Protein AF-A0A7S2WGW3-F1 (afdb_monomer_lite)

Foldseek 3Di:
DPDWDWDADPVVRDIDTDDDLVPDPVSVVVCVVCVVPDQFDKDKDFDWDDDPDNVCPDIDGPDMDIDGGDGPVPDDDDPDDPPDDPDPPDDDDDDDDDDDDDDDD

InterPro domains:
  IPR009769 Protein ENHANCED DISEASE RESISTANCE 2, C-terminal [PF07059] (9-66)
  IPR045096 Protein ENHANCED DISEASE RESISTANCE 2-like [PTHR12136] (12-75)

pLDDT: mean 79.0, std 20.27, range [35.41, 97.25]

Organism: NCBI:txid49252

Secondary structure (DSSP, 8-state):
-----EEEETTTTEEEE----TT-HHHHHHHHHHTTT--EEEEEEEEEPPPSSGGGPSPPEEEEEEEEEEETTSPPPPPPP--------------------PPP-

Sequence (105 aa):
VMPLEYYFDFENNVYEIDIDIASSRIARSILNVVKGHIRVVTLAFAFIIEGITEEELPERVMCSFQEHYLHLDQCPHLPLSPTSVSDESNLNATLSSSSSPEPIL

Radius of gyration: 23.61 Å; chains: 1; bounding box: 31×47×78 Å

Structure (mmCIF, N/CA/C/O backbone):
data_AF-A0A7S2WGW3-F1
#
_entry.id   AF-A0A7S2WGW3-F1
#
loop_
_atom_site.group_PDB
_atom_site.id
_atom_site.type_symbol
_atom_site.label_atom_id
_atom_site.label_alt_id
_atom_site.label_comp_id
_atom_site.label_asym_id
_atom_site.label_entity_id
_atom_site.label_seq_id
_atom_site.pdbx_PDB_ins_code
_atom_site.Cartn_x
_atom_site.Cartn_y
_atom_site.Cartn_z
_atom_site.occupancy
_atom_site.B_iso_or_equiv
_atom_site.auth_seq_id
_atom_site.auth_comp_id
_atom_site.auth_asym_id
_atom_site.auth_atom_id
_atom_site.pdbx_PDB_model_num
ATOM 1 N N . VAL A 1 1 ? 6.904 17.679 10.518 1.00 44.38 1 VAL A N 1
ATOM 2 C CA . VAL A 1 1 ? 6.862 16.201 10.536 1.00 44.38 1 VAL A CA 1
ATOM 3 C C . VAL A 1 1 ? 5.400 15.852 10.397 1.00 44.38 1 VAL A C 1
ATOM 5 O O . VAL A 1 1 ? 4.639 16.353 11.212 1.00 44.38 1 VAL A O 1
ATOM 8 N N . MET A 1 2 ? 5.000 15.164 9.326 1.00 46.31 2 MET A N 1
ATOM 9 C CA . MET A 1 2 ? 3.632 14.637 9.260 1.00 46.31 2 MET A CA 1
ATOM 10 C C . MET A 1 2 ? 3.512 13.588 10.371 1.00 46.31 2 MET A C 1
ATOM 12 O O . MET A 1 2 ? 4.442 12.782 10.491 1.00 46.31 2 MET A O 1
ATOM 16 N N . PRO A 1 3 ? 2.498 13.653 11.247 1.00 51.88 3 PRO A N 1
ATOM 17 C CA . PRO A 1 3 ? 2.306 12.617 12.249 1.00 51.88 3 PRO A CA 1
ATOM 18 C C . PRO A 1 3 ? 2.091 11.282 11.526 1.00 51.88 3 PRO A C 1
ATOM 20 O O . PRO A 1 3 ? 1.403 11.228 10.515 1.00 51.88 3 PRO A O 1
ATOM 23 N N . LEU A 1 4 ? 2.757 10.231 12.002 1.00 59.56 4 LEU A N 1
ATOM 24 C CA . LEU A 1 4 ? 2.387 8.867 11.642 1.00 59.56 4 LEU A CA 1
ATOM 25 C C . LEU A 1 4 ? 1.078 8.589 12.374 1.00 59.56 4 LEU A C 1
ATOM 27 O O . LEU A 1 4 ? 1.084 8.523 13.606 1.00 59.56 4 LEU A O 1
ATOM 31 N N . GLU A 1 5 ? -0.015 8.494 11.629 1.00 79.38 5 GLU A N 1
ATOM 32 C CA . GLU A 1 5 ? -1.283 7.992 12.145 1.00 79.38 5 GLU A CA 1
ATOM 33 C C . GLU A 1 5 ? -1.180 6.466 12.150 1.00 79.38 5 GLU A C 1
ATOM 35 O O . GLU A 1 5 ? -0.786 5.837 11.165 1.00 79.38 5 GLU A O 1
ATOM 40 N N . TYR A 1 6 ? -1.339 5.888 13.338 1.00 87.38 6 TYR A N 1
ATOM 41 C CA . TYR A 1 6 ? -1.271 4.452 13.543 1.00 87.38 6 TYR A CA 1
ATOM 42 C C . TYR A 1 6 ? -2.354 4.042 14.527 1.00 87.38 6 TYR A C 1
ATOM 44 O O . TYR A 1 6 ? -2.653 4.767 15.479 1.00 87.38 6 TYR A O 1
ATOM 52 N N . TYR A 1 7 ? -2.888 2.848 14.322 1.00 89.44 7 TYR A N 1
ATOM 53 C CA . TYR A 1 7 ? -3.886 2.242 15.185 1.00 89.44 7 TYR A CA 1
ATOM 54 C C . TYR A 1 7 ? -3.464 0.813 15.516 1.00 89.44 7 TYR A C 1
ATOM 56 O O . TYR A 1 7 ? -2.916 0.096 14.673 1.00 89.44 7 TYR A O 1
ATOM 64 N N . PHE A 1 8 ? -3.674 0.405 16.768 1.00 91.62 8 PHE A N 1
ATOM 65 C CA . PHE A 1 8 ? -3.396 -0.958 17.200 1.00 91.62 8 PHE A CA 1
ATOM 66 C C . PHE A 1 8 ? -4.574 -1.544 17.963 1.00 91.62 8 PHE A C 1
ATOM 68 O O . PHE A 1 8 ? -4.880 -1.131 19.082 1.00 91.62 8 PHE A O 1
ATOM 75 N N . ASP A 1 9 ? -5.168 -2.572 17.373 1.00 91.19 9 ASP A N 1
ATOM 76 C CA . ASP A 1 9 ? -6.160 -3.415 18.016 1.00 91.19 9 ASP A CA 1
ATOM 77 C C . ASP A 1 9 ? -5.449 -4.575 18.724 1.00 91.19 9 ASP A C 1
ATOM 79 O O . ASP A 1 9 ? -4.972 -5.525 18.092 1.00 91.19 9 ASP A O 1
ATOM 83 N N . PHE A 1 10 ? -5.378 -4.498 20.054 1.00 90.19 10 PHE A N 1
ATOM 84 C CA . PHE A 1 10 ? -4.770 -5.531 20.895 1.00 90.19 10 PHE A CA 1
ATOM 85 C C . PHE A 1 10 ? -5.553 -6.849 20.897 1.00 90.19 10 PHE A C 1
ATOM 87 O O . PHE A 1 10 ? -4.960 -7.906 21.112 1.00 90.19 10 PHE A O 1
ATOM 94 N N . GLU A 1 11 ? -6.870 -6.805 20.702 1.00 91.62 11 GLU A N 1
ATOM 95 C CA . GLU A 1 11 ? -7.719 -7.994 20.778 1.00 91.62 11 GLU A CA 1
ATOM 96 C C . GLU A 1 11 ? -7.565 -8.831 19.509 1.00 91.62 11 GLU A C 1
ATOM 98 O O . GLU A 1 11 ? -7.325 -10.041 19.575 1.00 91.62 11 GLU A O 1
ATOM 103 N N . ASN A 1 12 ? -7.624 -8.173 18.350 1.00 91.56 12 ASN A N 1
ATOM 104 C CA . ASN A 1 12 ? -7.500 -8.834 17.053 1.00 91.56 12 ASN A CA 1
ATOM 105 C C . ASN A 1 12 ? -6.055 -8.880 16.527 1.00 91.56 12 ASN A C 1
ATOM 107 O O . ASN A 1 12 ? -5.797 -9.527 15.512 1.00 91.56 12 ASN A O 1
ATOM 111 N N . ASN A 1 13 ? -5.101 -8.269 17.241 1.00 92.75 13 ASN A N 1
ATOM 112 C CA . ASN A 1 13 ? -3.688 -8.146 16.863 1.00 92.75 13 ASN A CA 1
ATOM 113 C C . ASN A 1 13 ? -3.495 -7.492 15.482 1.00 92.75 13 ASN A C 1
ATOM 115 O O . ASN A 1 13 ? -2.701 -7.969 14.666 1.00 92.75 13 ASN A O 1
ATOM 119 N N . VAL A 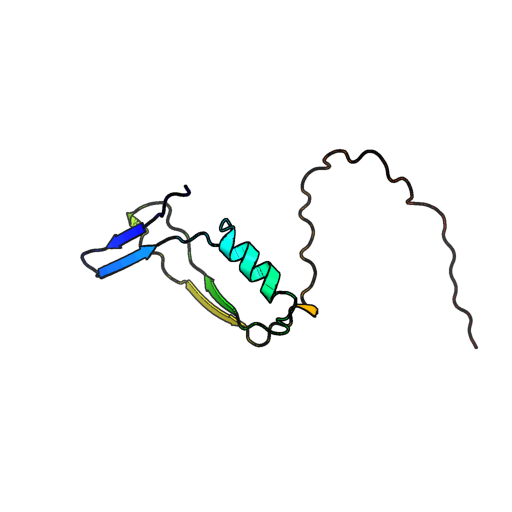1 14 ? -4.226 -6.408 15.215 1.00 92.38 14 VAL A N 1
ATOM 120 C CA . VAL A 1 14 ? -4.151 -5.664 13.948 1.00 92.38 14 VAL A CA 1
ATOM 121 C C . VAL A 1 14 ? -3.398 -4.360 14.162 1.00 92.38 14 VAL A C 1
ATOM 123 O O . VAL A 1 14 ? -3.709 -3.620 15.088 1.00 92.38 14 VAL A O 1
ATOM 126 N N . TYR A 1 15 ? -2.418 -4.085 13.298 1.00 92.62 15 TYR A N 1
ATOM 127 C CA . TYR A 1 15 ? -1.658 -2.836 13.287 1.00 92.62 15 TYR A CA 1
ATOM 128 C C . TYR A 1 15 ? -1.859 -2.121 11.955 1.00 92.62 15 TYR A C 1
ATOM 130 O O . TYR A 1 15 ? -1.518 -2.664 10.901 1.00 92.62 15 TYR A O 1
ATOM 138 N N . GLU A 1 16 ? -2.396 -0.913 12.022 1.00 91.88 16 GLU A N 1
ATOM 139 C CA . GLU A 1 16 ? -2.657 -0.042 10.882 1.00 91.88 16 GLU A CA 1
ATOM 140 C C . GLU A 1 16 ? -1.719 1.165 10.927 1.00 91.88 16 GLU A C 1
ATOM 142 O O . GLU A 1 16 ? -1.381 1.653 12.009 1.00 91.88 16 GLU A O 1
ATOM 147 N N . ILE A 1 17 ? -1.232 1.594 9.759 1.00 90.31 17 ILE A N 1
ATOM 148 C CA . ILE A 1 17 ? -0.283 2.703 9.621 1.00 90.31 17 ILE A CA 1
ATOM 149 C C . ILE A 1 17 ? -0.559 3.444 8.318 1.00 90.31 17 ILE A C 1
ATOM 151 O O . ILE A 1 17 ? -0.432 2.855 7.239 1.00 90.31 17 ILE A O 1
ATOM 155 N N . ASP A 1 18 ? -0.738 4.755 8.416 1.00 88.88 18 ASP A N 1
ATOM 156 C CA . ASP A 1 18 ? -0.784 5.629 7.253 1.00 88.88 18 ASP A CA 1
ATOM 157 C C . ASP A 1 18 ? 0.604 6.128 6.873 1.00 88.88 18 ASP A C 1
ATOM 159 O O . ASP A 1 18 ? 1.334 6.753 7.651 1.00 88.88 18 ASP A O 1
ATOM 163 N N . ILE A 1 19 ? 0.995 5.841 5.631 1.00 87.12 19 ILE A N 1
ATOM 164 C CA . ILE A 1 19 ? 2.304 6.212 5.095 1.00 87.12 19 ILE A CA 1
ATOM 165 C C . ILE A 1 19 ? 2.121 7.112 3.874 1.00 87.12 19 ILE A C 1
ATOM 167 O O . ILE A 1 19 ? 1.914 6.639 2.756 1.00 87.12 19 ILE A O 1
ATOM 171 N N . ASP A 1 20 ? 2.322 8.420 4.055 1.00 89.12 20 ASP A N 1
ATOM 172 C CA . ASP A 1 20 ? 2.438 9.342 2.924 1.00 89.12 20 ASP A CA 1
ATOM 173 C C . ASP A 1 20 ? 3.839 9.281 2.291 1.00 89.12 20 ASP A C 1
ATOM 175 O O . ASP A 1 20 ? 4.814 9.888 2.746 1.00 89.12 20 ASP A O 1
ATOM 179 N N . ILE A 1 21 ? 3.930 8.564 1.172 1.00 89.56 21 ILE A N 1
ATOM 180 C CA . ILE A 1 21 ? 5.151 8.462 0.363 1.00 89.56 21 ILE A CA 1
ATOM 181 C C . ILE A 1 21 ? 5.316 9.681 -0.566 1.00 89.56 21 ILE A C 1
ATOM 183 O O . ILE A 1 21 ? 6.441 10.028 -0.944 1.00 89.56 21 ILE A O 1
ATOM 187 N N . ALA A 1 22 ? 4.232 10.369 -0.934 1.00 88.31 22 ALA A N 1
ATOM 188 C CA . ALA A 1 22 ? 4.247 11.437 -1.933 1.00 88.31 22 ALA A CA 1
ATOM 189 C C . ALA A 1 22 ? 4.947 12.715 -1.434 1.00 88.31 22 ALA A C 1
ATOM 191 O O . ALA A 1 22 ? 5.546 13.454 -2.234 1.00 88.31 22 ALA A O 1
ATOM 192 N N . SER A 1 23 ? 4.941 12.971 -0.124 1.00 89.50 23 SER A N 1
ATOM 193 C CA . SER A 1 23 ? 5.710 14.066 0.487 1.00 89.50 23 SER A CA 1
ATOM 194 C C . SER A 1 23 ? 7.202 13.747 0.679 1.00 89.50 23 SER A C 1
ATOM 196 O O . SER A 1 23 ? 8.011 14.663 0.873 1.00 89.50 23 SER A O 1
ATOM 198 N N . SER A 1 24 ? 7.623 12.484 0.542 1.00 93.38 24 SER A N 1
ATOM 199 C CA . SER A 1 24 ? 9.019 12.084 0.745 1.00 93.38 24 SER A CA 1
ATOM 200 C C . SER A 1 24 ? 9.946 12.604 -0.358 1.00 93.38 24 SER A C 1
ATOM 202 O O . SER A 1 24 ? 9.847 12.252 -1.538 1.00 93.38 24 SER A O 1
ATOM 204 N N . ARG A 1 25 ? 10.935 13.417 0.041 1.00 94.38 25 ARG A N 1
ATOM 205 C CA . ARG A 1 25 ? 12.006 13.891 -0.857 1.00 94.38 25 ARG A CA 1
ATOM 206 C C . ARG A 1 25 ? 12.830 12.735 -1.414 1.00 94.38 25 ARG A C 1
ATOM 208 O O . ARG A 1 25 ? 13.193 12.759 -2.583 1.00 94.38 25 ARG A O 1
ATOM 215 N N . ILE A 1 26 ? 13.106 11.727 -0.587 1.00 95.81 26 ILE A N 1
ATOM 216 C CA . ILE A 1 26 ? 13.896 10.556 -0.982 1.00 95.81 26 ILE A CA 1
ATOM 217 C C . ILE A 1 26 ? 13.122 9.737 -2.015 1.00 95.81 26 ILE A C 1
ATOM 219 O O . ILE A 1 26 ? 13.674 9.426 -3.068 1.00 95.81 26 ILE A O 1
ATOM 223 N N . ALA A 1 27 ? 11.837 9.461 -1.764 1.00 94.69 27 ALA A N 1
ATOM 224 C CA . ALA A 1 27 ? 10.999 8.728 -2.711 1.00 94.69 27 ALA A CA 1
ATOM 225 C C . ALA A 1 27 ? 10.909 9.459 -4.058 1.00 94.69 27 ALA A C 1
ATOM 227 O O . ALA A 1 27 ? 11.102 8.850 -5.109 1.00 94.69 27 ALA A O 1
ATOM 228 N N . ARG A 1 28 ? 10.718 10.786 -4.037 1.00 94.19 28 ARG A N 1
ATOM 229 C CA . ARG A 1 28 ? 10.691 11.610 -5.254 1.00 94.19 28 ARG A CA 1
ATOM 230 C C . ARG A 1 28 ? 12.026 11.590 -6.005 1.00 94.19 28 ARG A C 1
ATOM 232 O O . ARG A 1 28 ? 12.023 11.505 -7.232 1.00 94.19 28 ARG A O 1
ATOM 239 N N . SER A 1 29 ? 13.157 11.632 -5.301 1.00 96.12 29 SER A N 1
ATOM 240 C CA . SER A 1 29 ? 14.484 11.508 -5.918 1.00 96.12 29 SER A CA 1
ATOM 241 C C . SER A 1 29 ? 14.676 10.151 -6.590 1.00 96.12 29 SER A C 1
ATOM 243 O O . SER A 1 29 ? 15.084 10.107 -7.747 1.00 96.12 29 SER A O 1
ATOM 245 N N . ILE A 1 30 ? 14.326 9.058 -5.906 1.00 95.56 30 ILE A N 1
ATOM 246 C CA . ILE A 1 30 ? 14.398 7.704 -6.473 1.00 95.56 30 ILE A CA 1
ATOM 247 C C . ILE A 1 30 ? 13.506 7.611 -7.713 1.00 95.56 30 ILE A C 1
ATOM 249 O O . ILE A 1 30 ? 13.989 7.223 -8.774 1.00 95.56 30 ILE A O 1
ATOM 253 N N . LEU A 1 31 ? 12.243 8.044 -7.613 1.00 92.62 31 LEU A N 1
ATOM 254 C CA . LEU A 1 31 ? 11.295 8.040 -8.727 1.00 92.62 31 LEU A CA 1
ATOM 255 C C . LEU A 1 31 ? 11.837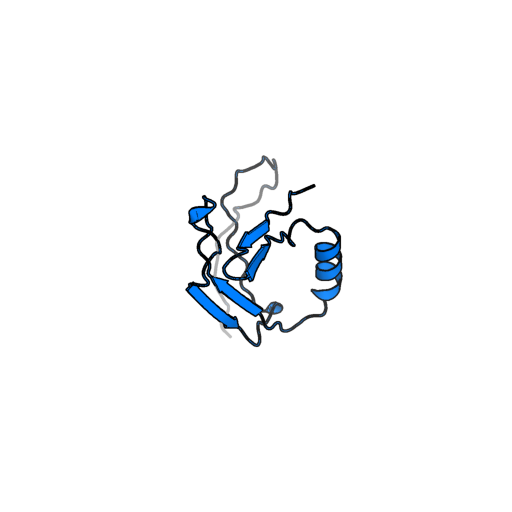 8.808 -9.938 1.00 92.62 31 LEU A C 1
ATOM 257 O O . LEU A 1 31 ? 11.745 8.330 -11.064 1.00 92.62 31 LEU A O 1
ATOM 261 N N . ASN A 1 32 ? 12.439 9.979 -9.719 1.00 92.12 32 ASN A N 1
ATOM 262 C CA . ASN A 1 32 ? 13.021 10.781 -10.793 1.00 92.12 32 ASN A CA 1
ATOM 263 C C . ASN A 1 32 ? 14.196 10.096 -11.496 1.00 92.12 32 ASN A C 1
ATOM 265 O O . ASN A 1 32 ? 14.357 10.292 -12.699 1.00 92.12 32 ASN A O 1
ATOM 269 N N . VAL A 1 33 ? 14.985 9.297 -10.775 1.00 94.44 33 VAL A N 1
ATOM 270 C CA . VAL A 1 33 ? 16.071 8.505 -11.368 1.00 94.44 33 VAL A CA 1
ATOM 271 C C . VAL A 1 33 ? 15.505 7.346 -12.187 1.00 94.44 33 VAL A C 1
ATOM 273 O O . VAL A 1 33 ? 15.926 7.125 -13.318 1.00 94.44 33 VAL A O 1
ATOM 276 N N . VAL A 1 34 ? 14.525 6.616 -11.652 1.00 92.88 34 VAL A N 1
ATOM 277 C CA . VAL A 1 34 ? 14.049 5.379 -12.290 1.00 92.88 34 VAL A CA 1
ATOM 278 C C . VAL A 1 34 ? 13.045 5.620 -13.421 1.00 92.88 34 VAL A C 1
ATOM 280 O O . VAL A 1 34 ? 13.029 4.857 -14.388 1.00 92.88 34 VAL A O 1
ATOM 283 N N . LYS A 1 35 ? 12.238 6.691 -13.363 1.00 87.75 35 LYS A N 1
ATOM 284 C CA . LYS A 1 35 ? 11.160 6.946 -14.341 1.00 87.75 35 LYS A CA 1
ATOM 285 C C . LYS A 1 35 ? 11.653 7.112 -15.781 1.00 87.75 35 LYS A C 1
ATOM 287 O O . LYS A 1 35 ? 10.894 6.863 -16.704 1.00 87.75 35 LYS A O 1
ATOM 292 N N . GLY A 1 36 ? 12.911 7.514 -15.982 1.00 86.19 36 GLY A N 1
ATOM 293 C CA . GLY A 1 36 ? 13.511 7.636 -17.316 1.00 86.19 36 GLY A CA 1
ATOM 294 C C . GLY A 1 36 ? 13.938 6.302 -17.939 1.00 86.19 36 GLY A C 1
ATOM 295 O O . GLY A 1 36 ? 14.322 6.263 -19.106 1.00 86.19 36 GLY A O 1
ATOM 296 N N . HIS A 1 37 ? 13.920 5.212 -17.170 1.00 89.25 37 HIS A N 1
ATOM 297 C CA . HIS A 1 37 ? 14.398 3.894 -17.601 1.00 89.25 37 HIS A CA 1
ATOM 298 C C . HIS A 1 37 ? 13.322 2.810 -17.523 1.00 89.25 37 HIS A C 1
ATOM 300 O O . HIS A 1 37 ? 13.403 1.808 -18.234 1.00 89.25 37 HIS A O 1
ATOM 306 N N . ILE A 1 38 ? 12.303 3.008 -16.690 1.00 91.31 38 ILE A N 1
ATOM 307 C CA . ILE A 1 38 ? 11.166 2.100 -16.587 1.00 91.31 38 ILE A CA 1
ATOM 308 C C . ILE A 1 38 ? 10.265 2.277 -17.812 1.00 91.31 38 ILE A C 1
ATOM 310 O O . ILE A 1 38 ? 9.767 3.367 -18.076 1.00 91.31 38 ILE A O 1
ATOM 314 N N . ARG A 1 39 ? 10.030 1.183 -18.541 1.00 89.62 39 ARG A N 1
ATOM 315 C CA . ARG A 1 39 ? 9.076 1.144 -19.664 1.00 89.62 39 ARG A CA 1
ATOM 316 C C . ARG A 1 39 ? 7.715 0.595 -19.260 1.00 89.62 39 ARG A C 1
ATOM 318 O O . ARG A 1 39 ? 6.696 1.031 -19.778 1.00 89.62 39 ARG A O 1
ATOM 325 N N . VAL A 1 40 ? 7.720 -0.371 -18.347 1.00 91.44 40 VAL A N 1
ATOM 326 C CA . VAL A 1 40 ? 6.545 -1.146 -17.970 1.00 91.44 40 VAL A CA 1
ATOM 327 C C . VAL A 1 40 ? 6.514 -1.299 -16.455 1.00 91.44 40 VAL A C 1
ATOM 329 O O . VAL A 1 40 ? 7.533 -1.645 -15.856 1.00 91.44 40 VAL A O 1
ATOM 332 N N . VAL A 1 41 ? 5.354 -1.055 -15.846 1.00 93.38 41 VAL A N 1
ATOM 333 C CA . VAL A 1 41 ? 5.124 -1.223 -14.404 1.00 93.38 41 VAL A CA 1
ATOM 334 C C . VAL A 1 41 ? 3.985 -2.211 -14.176 1.00 93.38 41 VAL A C 1
ATOM 336 O O . VAL A 1 41 ? 3.050 -2.293 -14.963 1.00 93.38 41 VAL A O 1
ATOM 339 N N . THR A 1 42 ? 4.071 -2.982 -13.096 1.00 94.50 42 THR A N 1
ATOM 340 C CA . THR A 1 42 ? 2.914 -3.686 -12.535 1.00 94.50 42 THR A CA 1
ATOM 341 C C . THR A 1 42 ? 2.515 -2.969 -11.255 1.00 94.50 42 THR A C 1
ATOM 343 O O . THR A 1 42 ? 3.357 -2.797 -10.373 1.00 94.50 42 THR A O 1
ATOM 346 N N . LEU A 1 43 ? 1.261 -2.534 -11.165 1.00 93.81 43 LEU A N 1
ATOM 347 C CA . LEU A 1 43 ? 0.727 -1.829 -10.001 1.00 93.81 43 LEU A CA 1
ATOM 348 C C . LEU A 1 43 ? -0.348 -2.683 -9.346 1.00 93.81 43 LEU A C 1
ATOM 350 O O . LEU A 1 43 ? -1.189 -3.241 -10.040 1.00 93.81 43 LEU A O 1
ATOM 354 N N . ALA A 1 44 ? -0.324 -2.769 -8.020 1.00 96.19 44 ALA A N 1
ATOM 355 C CA . ALA A 1 44 ? -1.392 -3.367 -7.234 1.00 96.19 44 ALA A CA 1
ATOM 356 C C . ALA A 1 44 ? -1.977 -2.290 -6.323 1.00 96.19 44 ALA A C 1
ATOM 358 O O . ALA A 1 44 ? -1.234 -1.617 -5.607 1.00 96.19 44 ALA A O 1
ATOM 359 N N . PHE A 1 45 ? -3.294 -2.133 -6.373 1.00 94.31 45 PHE A N 1
ATOM 360 C CA . PHE A 1 45 ? -4.034 -1.167 -5.575 1.00 94.31 45 PHE A CA 1
ATOM 361 C C . PHE A 1 45 ? -5.144 -1.867 -4.804 1.00 94.31 45 PHE A C 1
ATOM 363 O O . PHE A 1 45 ? -5.668 -2.900 -5.229 1.00 94.31 45 PHE A O 1
ATOM 370 N N . ALA A 1 46 ? -5.512 -1.271 -3.679 1.00 95.69 46 ALA A N 1
ATOM 371 C CA . ALA A 1 46 ? -6.678 -1.635 -2.902 1.00 95.69 46 ALA A CA 1
ATOM 372 C C . ALA A 1 46 ? -7.522 -0.378 -2.689 1.00 95.69 46 ALA A C 1
ATOM 374 O O . ALA A 1 46 ? -6.980 0.694 -2.429 1.00 95.69 46 ALA A O 1
ATOM 375 N N . PHE A 1 47 ? -8.836 -0.515 -2.821 1.00 95.50 47 PHE A N 1
ATOM 376 C CA . PHE A 1 47 ? -9.776 0.512 -2.405 1.00 95.50 47 PHE A CA 1
ATOM 377 C C . PHE A 1 47 ? -10.189 0.239 -0.963 1.00 95.50 47 PHE A C 1
ATOM 379 O O . PHE A 1 47 ? -10.648 -0.859 -0.637 1.00 95.50 47 PHE A O 1
ATOM 386 N N . ILE A 1 48 ? -10.033 1.256 -0.129 1.00 94.75 48 ILE A N 1
ATOM 387 C CA . ILE A 1 48 ? -10.463 1.304 1.267 1.00 94.75 48 ILE A CA 1
ATOM 388 C C . ILE A 1 48 ? -11.420 2.487 1.436 1.00 94.75 48 ILE A C 1
ATOM 390 O O . ILE A 1 48 ? -11.451 3.389 0.594 1.00 94.75 48 ILE A O 1
ATOM 394 N N . ILE A 1 49 ? -12.222 2.458 2.495 1.00 93.88 49 ILE A N 1
ATOM 395 C CA . ILE A 1 49 ? -12.976 3.623 2.959 1.00 93.88 49 ILE A CA 1
ATOM 396 C C . ILE A 1 49 ? -12.224 4.143 4.179 1.00 93.88 49 ILE A C 1
ATOM 398 O O . ILE A 1 49 ? -12.050 3.379 5.124 1.00 93.88 49 ILE A O 1
ATOM 402 N N . GLU A 1 50 ? -11.780 5.396 4.116 1.00 91.38 50 GLU A N 1
ATOM 403 C CA . GLU A 1 50 ? -11.064 6.075 5.202 1.00 91.38 50 GLU A CA 1
ATOM 404 C C . GLU A 1 50 ? -11.980 6.221 6.422 1.00 91.38 50 GLU A C 1
ATOM 406 O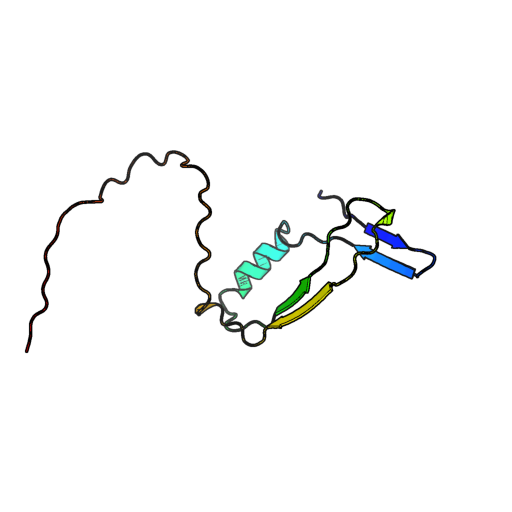 O . GLU A 1 50 ? -13.108 6.722 6.303 1.00 91.38 50 GLU A O 1
ATOM 411 N N . GLY A 1 51 ? -11.503 5.745 7.572 1.00 90.69 51 GLY A N 1
ATOM 412 C CA . GLY A 1 51 ? -12.187 5.904 8.852 1.00 90.69 51 GLY A CA 1
ATOM 413 C C . GLY A 1 51 ? -11.985 7.313 9.407 1.00 90.69 51 GLY A C 1
ATOM 414 O O . GLY A 1 51 ? -10.899 7.875 9.330 1.00 90.69 51 GLY A O 1
ATOM 415 N N . ILE A 1 52 ? -13.026 7.904 9.992 1.00 89.00 52 ILE A N 1
ATOM 416 C CA . ILE A 1 52 ? -12.945 9.228 10.634 1.00 89.00 52 ILE A CA 1
ATOM 417 C C . ILE A 1 52 ? -12.829 9.097 12.155 1.00 89.00 52 ILE A C 1
ATOM 419 O O . ILE A 1 52 ? -12.283 9.978 12.823 1.00 89.00 52 ILE A O 1
ATOM 423 N N . THR A 1 53 ? -13.365 8.016 12.724 1.00 90.38 53 THR A N 1
ATOM 424 C CA . THR A 1 53 ? -13.343 7.755 14.170 1.00 90.38 53 THR A CA 1
ATOM 425 C C . THR A 1 53 ? -12.620 6.452 14.491 1.00 90.38 53 THR A C 1
ATOM 427 O O . THR A 1 53 ? -12.586 5.538 13.677 1.00 90.38 53 THR A O 1
ATOM 430 N N . GLU A 1 54 ? -12.083 6.333 15.707 1.00 87.00 54 GLU A N 1
ATOM 431 C CA . GLU A 1 54 ? -11.359 5.130 16.151 1.00 87.00 54 GLU A CA 1
ATOM 432 C C . GLU A 1 54 ? -12.235 3.861 16.135 1.00 87.00 54 GLU A C 1
ATOM 434 O O . GLU A 1 54 ? -11.730 2.759 15.955 1.00 87.00 54 GLU A O 1
ATOM 439 N 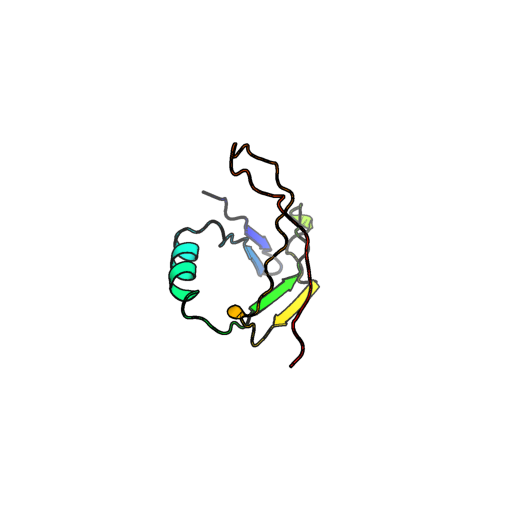N . GLU A 1 55 ? -13.558 4.009 16.264 1.00 90.00 55 GLU A N 1
ATOM 440 C CA . GLU A 1 55 ? -14.533 2.910 16.187 1.00 90.00 55 GLU A CA 1
ATOM 441 C C . GLU A 1 55 ? -14.685 2.333 14.766 1.00 90.00 55 GLU A C 1
ATOM 443 O O . GLU A 1 55 ? -15.200 1.226 14.598 1.00 90.00 55 GLU A O 1
ATOM 448 N N . GLU A 1 56 ? -14.263 3.083 13.743 1.00 90.69 56 GLU A N 1
ATOM 449 C CA . GLU A 1 56 ? -14.295 2.673 12.333 1.00 90.69 56 GLU A CA 1
ATOM 450 C C . GLU A 1 56 ? -13.003 1.963 11.899 1.00 90.69 56 GLU A C 1
ATOM 452 O O . GLU A 1 56 ? -12.955 1.415 10.797 1.00 90.69 56 GLU A O 1
ATOM 457 N N . LEU A 1 57 ? -11.992 1.930 12.773 1.00 92.00 57 LEU A N 1
ATOM 458 C CA . LEU A 1 57 ? -10.722 1.249 12.547 1.00 92.00 57 LEU A CA 1
ATOM 459 C C . LEU A 1 57 ? -10.786 -0.223 13.013 1.00 92.00 57 LEU A C 1
ATOM 461 O O . LEU A 1 57 ? -11.508 -0.553 13.958 1.00 92.00 57 LEU A O 1
ATOM 465 N N . PRO A 1 58 ? -10.030 -1.139 12.377 1.00 92.50 58 PRO A N 1
ATOM 466 C CA . PRO A 1 58 ? -9.179 -0.901 11.219 1.00 92.50 58 PRO A CA 1
ATOM 467 C C . PRO A 1 58 ? -9.979 -0.842 9.912 1.00 92.50 58 PRO A C 1
ATOM 469 O O . PRO A 1 58 ? -11.049 -1.446 9.760 1.00 92.50 58 PRO A O 1
ATOM 472 N N . GLU A 1 59 ? -9.406 -0.172 8.927 1.00 93.19 59 GLU A N 1
ATOM 473 C CA . GLU A 1 59 ? -10.005 0.018 7.617 1.00 93.19 59 GLU A CA 1
ATOM 474 C C . GLU A 1 59 ? -10.077 -1.303 6.851 1.00 93.19 59 GLU A C 1
ATOM 476 O O . GLU A 1 59 ? -9.166 -2.139 6.838 1.00 93.19 59 GLU A O 1
ATOM 481 N N . ARG A 1 60 ? -11.202 -1.515 6.166 1.00 91.00 60 ARG A N 1
ATOM 482 C CA . ARG A 1 60 ? -11.438 -2.741 5.401 1.00 91.00 60 ARG A CA 1
ATOM 483 C C . ARG A 1 60 ? -11.234 -2.509 3.914 1.00 91.00 60 ARG A C 1
ATOM 485 O O . ARG A 1 60 ? -11.886 -1.667 3.300 1.00 91.00 60 ARG A O 1
ATOM 492 N N . VAL A 1 61 ? -10.387 -3.347 3.314 1.00 93.75 61 VAL A N 1
ATOM 493 C CA . VAL A 1 61 ? -10.226 -3.421 1.858 1.00 93.75 61 VAL A CA 1
ATOM 494 C C . VAL A 1 61 ? -11.531 -3.892 1.223 1.00 93.75 61 VAL A C 1
ATOM 496 O O . VAL A 1 61 ? -11.969 -5.023 1.431 1.00 93.75 61 VAL A O 1
ATOM 499 N N . MET A 1 62 ? -12.130 -3.021 0.416 1.00 96.31 62 MET A N 1
ATOM 500 C CA . MET A 1 62 ? -13.363 -3.291 -0.322 1.00 96.31 62 MET A CA 1
ATOM 501 C C . MET A 1 62 ? -13.084 -4.156 -1.547 1.00 96.31 62 MET A C 1
ATOM 503 O O . MET A 1 62 ? -13.786 -5.129 -1.822 1.00 96.31 62 MET A O 1
ATOM 507 N N . CYS A 1 63 ? -12.039 -3.806 -2.289 1.00 96.88 63 CYS A N 1
ATOM 508 C CA . CYS A 1 63 ? -11.532 -4.606 -3.388 1.00 96.88 63 CYS A CA 1
ATOM 509 C C . CYS A 1 63 ? -10.068 -4.277 -3.654 1.00 96.88 63 CYS A C 1
ATOM 511 O O . CYS A 1 63 ? -9.570 -3.212 -3.290 1.00 96.88 63 CYS A O 1
ATOM 513 N N . SER A 1 64 ? -9.385 -5.200 -4.316 1.00 97.19 64 SER A N 1
ATOM 514 C CA . SER A 1 64 ? -8.041 -4.993 -4.826 1.00 97.19 64 SER A CA 1
ATOM 515 C C . SER A 1 64 ? -7.969 -5.422 -6.278 1.00 97.19 64 SER A C 1
ATOM 517 O O . SER A 1 64 ? -8.721 -6.283 -6.741 1.00 97.19 64 SER A O 1
ATOM 519 N N . PHE A 1 65 ? -7.076 -4.783 -7.014 1.00 96.69 65 PHE A N 1
ATOM 520 C CA . PHE A 1 65 ? -6.813 -5.122 -8.397 1.00 96.69 65 PHE A CA 1
ATOM 521 C C . PHE A 1 65 ? -5.342 -4.892 -8.698 1.00 96.69 65 PHE A C 1
ATOM 523 O O . PHE A 1 65 ? -4.660 -4.081 -8.065 1.00 96.69 65 PHE A O 1
ATOM 530 N N . GLN A 1 66 ? -4.858 -5.648 -9.671 1.00 97.25 66 GLN A N 1
ATOM 531 C CA . GLN A 1 66 ? -3.503 -5.545 -10.157 1.00 97.25 66 GLN A CA 1
ATOM 532 C C . GLN A 1 66 ? -3.554 -5.293 -11.653 1.00 97.25 66 GLN A C 1
ATOM 534 O O . GLN A 1 66 ? -4.155 -6.071 -12.389 1.00 97.25 66 GLN A O 1
ATOM 539 N N . GLU A 1 67 ? -2.907 -4.217 -12.080 1.00 93.94 67 GLU A N 1
ATOM 540 C CA . GLU A 1 67 ? -2.695 -3.939 -13.489 1.00 93.94 67 GLU A CA 1
ATOM 541 C C . GLU A 1 67 ? -1.276 -4.354 -13.851 1.00 93.94 67 GLU A C 1
ATOM 543 O O . GLU A 1 67 ? -0.290 -3.852 -13.298 1.00 93.94 67 GLU A O 1
ATOM 548 N N . HIS A 1 68 ? -1.182 -5.301 -14.776 1.00 95.06 68 HIS A N 1
ATOM 549 C CA . HIS A 1 68 ? 0.083 -5.736 -15.339 1.00 95.06 68 HIS A CA 1
ATOM 550 C C . HIS A 1 68 ? 0.376 -4.966 -16.619 1.00 95.06 68 HIS A C 1
ATOM 552 O O . HIS A 1 68 ? -0.524 -4.536 -17.328 1.00 95.06 68 HIS A O 1
ATOM 558 N N . TYR A 1 69 ? 1.657 -4.870 -16.956 1.00 92.81 69 TYR A N 1
ATOM 559 C CA . TYR A 1 69 ? 2.096 -4.304 -18.227 1.00 92.81 69 TYR A CA 1
ATOM 560 C C . TYR A 1 69 ? 1.664 -2.845 -18.482 1.00 92.81 69 TYR A C 1
ATOM 562 O O . TYR A 1 69 ? 1.416 -2.458 -19.621 1.00 92.81 69 TYR A O 1
ATOM 570 N N . LEU A 1 70 ? 1.637 -2.002 -17.444 1.00 90.94 70 LEU A N 1
ATOM 571 C CA . LEU A 1 70 ? 1.337 -0.581 -17.607 1.00 90.94 70 LEU A CA 1
ATOM 572 C C . LEU A 1 70 ? 2.486 0.131 -18.337 1.00 90.94 70 LEU A C 1
ATOM 574 O O . LEU A 1 70 ? 3.561 0.349 -17.769 1.00 90.94 70 LEU A O 1
ATOM 578 N N . HIS A 1 71 ? 2.239 0.490 -19.594 1.00 90.19 71 HIS A N 1
ATOM 579 C CA . HIS A 1 71 ? 3.156 1.227 -20.459 1.00 90.19 71 HIS A CA 1
ATOM 580 C C . HIS A 1 71 ? 3.146 2.720 -20.121 1.00 90.19 71 HIS A C 1
ATOM 582 O O . HIS A 1 71 ? 2.205 3.439 -20.453 1.00 90.19 71 HIS A O 1
ATOM 588 N N . LEU A 1 72 ? 4.207 3.199 -19.463 1.00 84.75 72 LEU A N 1
ATOM 589 C CA . LEU A 1 72 ? 4.281 4.591 -18.996 1.00 84.75 72 LEU A CA 1
ATOM 590 C C . LEU A 1 72 ? 4.356 5.610 -20.141 1.00 84.75 72 LEU A C 1
ATOM 592 O O . LEU A 1 72 ? 3.948 6.756 -19.974 1.00 84.75 72 LEU A O 1
ATOM 596 N N . ASP A 1 73 ? 4.871 5.197 -21.296 1.00 86.25 73 ASP A N 1
ATOM 597 C CA . ASP A 1 73 ? 4.978 5.999 -22.516 1.00 86.25 73 ASP A CA 1
ATOM 598 C C . ASP A 1 73 ? 3.647 6.151 -23.269 1.00 86.25 73 ASP A C 1
ATOM 600 O O . ASP A 1 73 ? 3.523 7.027 -24.122 1.00 86.25 73 ASP A O 1
ATOM 604 N N . GLN A 1 74 ? 2.652 5.323 -22.942 1.00 85.75 74 GLN A N 1
ATOM 605 C CA . GLN A 1 74 ? 1.328 5.313 -23.571 1.00 85.75 74 GLN A CA 1
ATOM 606 C C . GLN A 1 74 ? 0.231 5.867 -22.653 1.00 85.75 74 GLN A C 1
ATOM 608 O O . GLN A 1 74 ? -0.927 5.960 -23.062 1.00 85.75 74 GLN A O 1
ATOM 613 N N . CYS A 1 75 ? 0.575 6.248 -21.420 1.00 82.38 75 CYS A N 1
ATOM 614 C CA . CYS A 1 75 ? -0.379 6.821 -20.482 1.00 82.38 75 CYS A CA 1
ATOM 615 C C . CYS A 1 75 ? -0.921 8.165 -21.008 1.00 82.38 75 CYS A C 1
ATOM 617 O O . CYS A 1 75 ? -0.132 9.068 -21.306 1.00 82.38 75 CYS A O 1
ATOM 619 N N . PRO A 1 76 ? -2.254 8.345 -21.093 1.00 84.12 76 PRO A N 1
ATOM 620 C CA . PRO A 1 76 ? -2.833 9.624 -21.476 1.00 84.12 76 PRO A CA 1
ATOM 621 C C . PRO A 1 76 ? -2.495 10.691 -20.432 1.00 84.12 76 PRO A C 1
ATOM 623 O O . PRO A 1 76 ? -2.423 10.413 -19.232 1.00 84.12 76 PRO A O 1
ATOM 626 N N . HIS A 1 77 ? -2.311 11.932 -20.882 1.00 82.38 77 HIS A N 1
ATOM 627 C CA . HIS A 1 77 ? -2.118 13.042 -19.958 1.00 82.38 77 HIS A CA 1
ATOM 628 C C . HIS A 1 77 ? -3.402 13.251 -19.153 1.00 82.38 77 HIS A C 1
ATOM 630 O O . HIS A 1 77 ? -4.493 13.329 -19.723 1.00 82.38 77 HIS A O 1
ATOM 636 N N . LEU A 1 78 ? -3.274 13.354 -17.829 1.00 84.94 78 LEU A N 1
ATOM 637 C CA . LEU A 1 78 ? -4.413 13.673 -16.976 1.00 84.94 78 LEU A CA 1
ATOM 638 C C . LEU A 1 78 ? -4.976 15.040 -17.411 1.00 84.94 78 LEU A C 1
ATOM 640 O O . LEU A 1 78 ? -4.182 15.950 -17.689 1.00 84.94 78 LEU A O 1
ATOM 644 N N . PRO A 1 79 ? -6.306 15.217 -17.504 1.00 83.88 79 PRO A N 1
ATOM 645 C CA . PRO A 1 79 ? -6.874 16.534 -17.752 1.00 83.88 79 PRO A CA 1
ATOM 646 C C . PRO A 1 79 ? -6.349 17.514 -16.702 1.00 83.88 79 PRO A C 1
ATOM 648 O O . PRO A 1 79 ? -6.337 17.214 -15.507 1.00 83.88 79 PRO A O 1
ATOM 651 N N . LEU A 1 80 ? -5.883 18.677 -17.156 1.00 82.00 80 LEU A N 1
ATOM 652 C CA . LEU A 1 80 ? -5.479 19.746 -16.252 1.00 82.00 80 LEU A CA 1
ATOM 653 C C . LEU A 1 80 ? -6.701 20.128 -15.413 1.00 82.00 80 LEU A C 1
ATOM 655 O O . LEU A 1 80 ? -7.765 20.419 -15.966 1.00 82.00 80 LEU A O 1
ATOM 659 N N . SER A 1 81 ? -6.566 20.105 -14.086 1.00 69.31 81 SER A N 1
ATOM 660 C CA . SER A 1 81 ? -7.608 20.648 -13.223 1.00 69.31 81 SER A CA 1
ATOM 661 C C . SER A 1 81 ? -7.803 22.127 -13.575 1.00 69.31 81 SER A C 1
ATOM 663 O O . SER A 1 81 ? -6.814 22.827 -13.816 1.00 69.31 81 SER A O 1
ATOM 665 N N . PRO A 1 82 ? -9.043 22.641 -13.608 1.00 63.62 82 PRO A N 1
ATOM 666 C CA . PRO A 1 82 ? -9.289 24.067 -13.760 1.00 63.62 82 PRO A CA 1
ATOM 667 C C . PRO A 1 82 ? -8.898 24.779 -12.457 1.00 63.62 82 PRO A C 1
ATOM 669 O O . PRO A 1 82 ? -9.749 25.184 -11.673 1.00 63.62 82 PRO A O 1
ATOM 672 N N . THR A 1 83 ? -7.602 24.897 -12.180 1.00 55.88 83 THR A N 1
ATOM 673 C CA . THR A 1 83 ? -7.099 25.648 -11.031 1.00 55.88 83 THR A CA 1
ATOM 674 C C . THR A 1 83 ? -6.633 27.006 -11.526 1.00 55.88 83 THR A C 1
ATOM 676 O O . THR A 1 83 ? -5.618 27.107 -12.206 1.00 55.88 83 THR A O 1
ATOM 679 N N . SER A 1 84 ? -7.458 28.010 -11.209 1.00 49.97 84 SER A N 1
ATOM 680 C CA . SER A 1 84 ? -7.163 29.444 -11.110 1.00 49.97 84 SER A CA 1
ATOM 681 C C . SER A 1 84 ? -5.958 29.934 -11.912 1.00 49.97 84 SER A C 1
ATOM 683 O O . SER A 1 84 ? -4.815 29.806 -11.468 1.00 49.97 84 SER A O 1
ATOM 685 N N . VAL A 1 85 ? -6.267 30.589 -13.037 1.00 49.03 85 VAL A N 1
ATOM 686 C CA . VAL A 1 85 ? -5.514 31.731 -13.578 1.00 49.03 85 VAL A CA 1
ATOM 687 C C . VAL A 1 85 ? -4.752 32.430 -12.450 1.00 49.03 85 VAL A C 1
ATOM 689 O O . VAL A 1 85 ? -5.320 33.170 -11.655 1.00 49.03 85 VAL A O 1
ATOM 692 N N . SER A 1 86 ? -3.473 32.096 -12.340 1.00 46.50 86 SER A N 1
ATOM 693 C CA . SER A 1 86 ? -2.479 32.926 -11.684 1.00 46.50 86 SER A CA 1
ATOM 694 C C . SER A 1 86 ? -1.862 33.679 -12.843 1.00 46.50 86 SER A C 1
ATOM 696 O O . SER A 1 86 ? -1.353 33.046 -13.767 1.00 46.50 86 SER A O 1
ATOM 698 N N . ASP A 1 87 ? -2.044 34.990 -12.846 1.00 45.62 87 ASP A N 1
ATOM 699 C CA . ASP A 1 87 ? -1.685 35.906 -13.919 1.00 45.62 87 ASP A CA 1
ATOM 700 C C . ASP A 1 87 ? -0.253 35.689 -14.447 1.00 45.62 87 ASP A C 1
ATOM 702 O O . ASP A 1 87 ? 0.703 36.282 -13.958 1.00 45.62 87 ASP A O 1
ATOM 706 N N . GLU A 1 88 ? -0.096 34.893 -15.504 1.00 39.53 88 GLU A N 1
ATOM 707 C CA . GLU A 1 88 ? 0.990 35.074 -16.467 1.00 39.53 88 GLU A CA 1
ATOM 708 C C . GLU A 1 88 ? 0.458 36.022 -17.542 1.00 39.53 88 GLU A C 1
ATOM 710 O O . GLU A 1 88 ? -0.070 35.641 -18.589 1.00 39.53 88 GLU A O 1
ATOM 715 N N . SER A 1 89 ? 0.544 37.313 -17.230 1.00 46.59 89 SER A N 1
ATOM 716 C CA . SER A 1 89 ? 0.489 38.359 -18.236 1.00 46.59 89 SER A CA 1
ATOM 717 C C . SER A 1 89 ? 1.498 38.053 -19.351 1.00 46.59 89 SER A C 1
ATOM 719 O O . SER A 1 89 ? 2.702 38.042 -19.102 1.00 46.59 89 SER A O 1
ATOM 721 N N . ASN A 1 90 ? 0.970 37.927 -20.572 1.00 44.25 90 ASN A N 1
ATOM 722 C CA . ASN A 1 90 ? 1.637 37.787 -21.872 1.00 44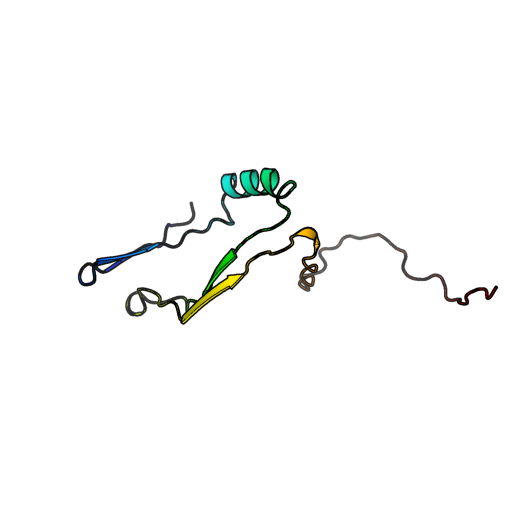.25 90 ASN A CA 1
ATOM 723 C C . ASN A 1 90 ? 2.093 36.374 -22.269 1.00 44.25 90 ASN A C 1
ATOM 725 O O . ASN A 1 90 ? 3.199 35.968 -21.957 1.00 44.25 90 ASN A O 1
ATOM 729 N N . LEU A 1 91 ? 1.340 35.745 -23.177 1.00 44.38 91 LEU A N 1
ATOM 730 C CA . LEU A 1 91 ? 1.888 35.410 -24.497 1.00 44.38 91 LEU A CA 1
ATOM 731 C C . LEU A 1 91 ? 0.745 35.379 -25.520 1.00 44.38 91 LEU A C 1
ATOM 733 O O . LEU A 1 91 ? 0.035 34.401 -25.739 1.00 44.38 91 LEU A O 1
ATOM 737 N N . ASN A 1 92 ? 0.544 36.544 -26.111 1.00 44.47 92 ASN A N 1
ATOM 738 C CA . ASN A 1 92 ? -0.396 36.817 -27.178 1.00 44.47 92 ASN A CA 1
ATOM 739 C C . ASN A 1 92 ?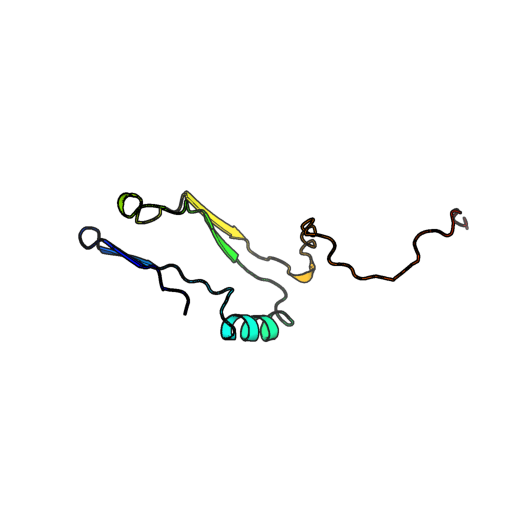 0.005 35.970 -28.394 1.00 44.47 92 ASN A C 1
ATOM 741 O O . ASN A 1 92 ? 1.075 36.216 -28.943 1.00 44.47 92 ASN A O 1
ATOM 745 N N . ALA A 1 93 ? -0.833 35.015 -28.811 1.00 39.62 93 ALA A N 1
ATOM 746 C CA . ALA A 1 93 ? -1.054 34.645 -30.219 1.00 39.62 93 ALA A CA 1
ATOM 747 C C . ALA A 1 93 ? -1.988 33.425 -30.333 1.00 39.62 93 ALA A C 1
ATOM 749 O O . ALA A 1 93 ? -1.578 32.322 -30.678 1.00 39.62 93 ALA A O 1
ATOM 750 N N . THR A 1 94 ? -3.282 33.626 -30.091 1.00 45.00 94 THR A N 1
ATOM 751 C CA . THR A 1 94 ? -4.300 32.916 -30.879 1.00 45.00 94 THR A CA 1
ATOM 752 C C . THR A 1 94 ? -4.850 33.936 -31.872 1.00 45.00 94 THR A C 1
ATOM 754 O O . THR A 1 94 ? -5.113 35.065 -31.466 1.00 45.00 94 THR A O 1
ATOM 757 N N . LEU A 1 95 ? -5.043 33.519 -33.132 1.00 42.28 95 LEU A N 1
ATOM 758 C CA . LEU A 1 95 ? -5.767 34.194 -34.232 1.00 42.28 95 LEU A CA 1
ATOM 759 C C . LEU A 1 95 ? -4.922 34.877 -35.330 1.00 42.28 95 LEU A C 1
ATOM 761 O O . LEU A 1 95 ? -4.940 36.091 -35.502 1.00 42.28 95 LEU A O 1
ATOM 765 N N . SER A 1 96 ? -4.327 34.062 -36.196 1.00 35.41 96 SER A N 1
ATOM 766 C CA . SER A 1 96 ? -4.475 34.174 -37.658 1.00 35.41 96 SER A CA 1
ATOM 767 C C . SER A 1 96 ? -4.162 32.790 -38.240 1.00 35.41 96 SER A C 1
ATOM 769 O O . SER A 1 96 ? -3.274 32.106 -37.756 1.00 35.41 96 SER A O 1
ATOM 771 N N . SER A 1 97 ? -4.839 32.213 -39.217 1.00 37.59 97 SER A N 1
ATOM 772 C CA . SER A 1 97 ? -6.035 32.526 -39.983 1.00 37.59 97 SER A CA 1
ATOM 773 C C . SER A 1 97 ? -6.377 31.226 -40.719 1.00 37.59 97 SER A C 1
ATOM 775 O O . SER A 1 97 ? -5.486 30.513 -41.174 1.00 37.59 97 SER A O 1
ATOM 777 N N . SER A 1 98 ? -7.664 30.932 -40.839 1.00 47.78 98 SER A N 1
ATOM 778 C CA . SER A 1 98 ? -8.246 29.922 -41.725 1.00 47.78 98 SER A CA 1
ATOM 779 C C . SER A 1 98 ? -7.606 29.852 -43.124 1.00 47.78 98 SER A C 1
ATOM 781 O O . SER A 1 98 ? -7.526 30.877 -43.799 1.00 47.78 98 SER A O 1
ATOM 783 N N . SER A 1 99 ? -7.253 28.652 -43.600 1.00 36.84 99 SER A N 1
ATOM 784 C CA . SER A 1 99 ? -7.603 28.131 -44.943 1.00 36.84 99 SER A CA 1
ATOM 785 C C . SER A 1 99 ? -6.997 26.735 -45.186 1.00 36.84 99 SER A C 1
ATOM 787 O O . SER A 1 99 ? -5.786 26.550 -45.176 1.00 36.84 99 SER A O 1
ATOM 789 N N . SER A 1 100 ? -7.866 25.745 -45.395 1.00 39.62 100 SER A N 1
ATOM 790 C CA . SER A 1 100 ? -7.616 24.496 -46.142 1.00 39.62 100 SER A CA 1
ATOM 791 C C . SER A 1 100 ? -7.576 24.794 -47.667 1.00 39.62 100 SER A C 1
ATOM 793 O O . SER A 1 100 ? -7.962 25.914 -48.021 1.00 39.62 100 SER A O 1
ATOM 795 N N . PRO A 1 101 ? -7.182 23.879 -48.599 1.00 48.84 101 PRO A N 1
ATOM 796 C CA . PRO A 1 101 ? -7.144 22.405 -48.504 1.00 48.84 101 PRO A CA 1
ATOM 797 C C . PRO A 1 101 ? -5.897 21.689 -49.100 1.00 48.84 101 PRO A C 1
ATOM 799 O O . PRO A 1 101 ? -4.974 22.310 -49.620 1.00 48.84 101 PRO A O 1
ATOM 802 N N . GLU A 1 102 ? -5.900 20.353 -48.992 1.00 51.44 102 GLU A N 1
ATOM 803 C CA . GLU A 1 102 ? -4.900 19.391 -49.494 1.00 51.44 102 GLU A CA 1
ATOM 804 C C . GLU A 1 102 ? -4.695 19.402 -51.026 1.00 51.44 102 GLU A C 1
ATOM 806 O O . GLU A 1 102 ? -5.655 19.640 -51.767 1.00 51.44 102 GLU A O 1
ATOM 811 N N . PRO A 1 103 ? -3.495 19.045 -51.533 1.00 48.91 103 PRO A N 1
ATOM 812 C CA . PRO A 1 103 ? -3.302 18.713 -52.937 1.00 48.91 103 PRO A CA 1
ATOM 813 C C . PRO A 1 103 ? -3.498 17.211 -53.202 1.00 48.91 103 PRO A C 1
ATOM 815 O O . PRO A 1 103 ? -2.883 16.358 -52.567 1.00 48.91 103 PRO A O 1
ATOM 818 N N . ILE A 1 104 ? -4.319 16.911 -54.208 1.00 50.44 104 ILE A N 1
ATOM 819 C CA . ILE A 1 104 ? -4.375 15.613 -54.890 1.00 50.44 104 ILE A CA 1
ATOM 820 C C . ILE A 1 104 ? -3.203 15.551 -55.875 1.00 50.44 104 ILE A C 1
ATOM 822 O O . ILE A 1 104 ? -3.122 16.424 -56.741 1.00 50.44 104 ILE A O 1
ATOM 826 N N . LEU A 1 105 ? -2.373 14.507 -55.786 1.00 45.59 105 LEU A N 1
ATOM 827 C CA . LEU A 1 105 ? -1.777 13.784 -56.920 1.00 45.59 105 LEU A CA 1
ATOM 828 C C . LEU A 1 105 ? -1.519 12.329 -56.514 1.00 45.59 105 LEU A C 1
ATOM 830 O O . LEU A 1 105 ? -0.860 12.123 -55.472 1.00 45.59 105 LEU A O 1
#